Protein AF-A0A9X7DLV6-F1 (afdb_monomer_lite)

Radius of gyration: 16.83 Å; chains: 1; bounding box: 32×32×44 Å

pLDDT: mean 83.94, std 9.18, range [46.81, 94.69]

Secondary structure (DSSP, 8-state):
-HHHHTT-HHHHHHHHHTSTT--TT-----SS---S-----TTHHHHHHHHHHHHHHHHHHH--THHHHHHHHHHHHHHHHHHH---HHHHHHHHHHHHHHHTT-HHHHHHHHHHHTT-

Structure (mmCIF, N/CA/C/O backbone):
data_AF-A0A9X7DLV6-F1
#
_entry.id   AF-A0A9X7DLV6-F1
#
loop_
_atom_site.group_PDB
_atom_site.id
_atom_site.type_symbol
_atom_site.label_atom_id
_atom_site.label_alt_id
_atom_site.label_comp_id
_atom_site.label_asym_id
_atom_site.label_entity_id
_atom_site.label_seq_id
_atom_site.pdbx_PDB_ins_code
_atom_site.Cartn_x
_atom_site.Cartn_y
_atom_site.Cartn_z
_atom_site.occupancy
_atom_site.B_iso_or_equiv
_atom_site.auth_seq_id
_atom_site.auth_comp_id
_atom_site.auth_asym_id
_atom_site.auth_atom_id
_atom_site.pdbx_PDB_model_num
ATOM 1 N N . MET A 1 1 ? 0.839 1.563 -0.459 1.00 81.25 1 MET A N 1
ATOM 2 C CA . MET A 1 1 ? 0.120 0.747 0.550 1.00 81.25 1 MET A CA 1
ATOM 3 C C . MET A 1 1 ? -1.078 -0.006 -0.015 1.00 81.25 1 MET A C 1
ATOM 5 O O . MET A 1 1 ? -1.100 -1.214 0.159 1.00 81.25 1 MET A O 1
ATOM 9 N N . ILE A 1 2 ? -2.017 0.631 -0.727 1.00 89.00 2 ILE A N 1
ATOM 10 C CA . ILE A 1 2 ? -3.173 -0.085 -1.309 1.00 89.00 2 ILE A CA 1
ATOM 11 C C . ILE A 1 2 ? -2.728 -1.253 -2.208 1.00 89.00 2 ILE A C 1
ATOM 13 O O . ILE A 1 2 ? -3.155 -2.381 -1.997 1.00 89.00 2 ILE A O 1
ATOM 17 N N . LEU A 1 3 ? -1.797 -1.006 -3.138 1.00 86.75 3 LEU A N 1
ATOM 18 C CA . LEU A 1 3 ? -1.248 -2.050 -4.017 1.00 86.75 3 LEU A CA 1
ATOM 19 C C . LEU A 1 3 ? -0.504 -3.152 -3.250 1.00 86.75 3 LEU A C 1
ATOM 21 O O . LEU A 1 3 ? -0.643 -4.320 -3.585 1.00 86.75 3 LEU A O 1
ATOM 25 N N . TYR A 1 4 ? 0.232 -2.793 -2.192 1.00 86.38 4 TYR A N 1
ATOM 26 C CA . TYR A 1 4 ? 0.898 -3.765 -1.318 1.00 86.38 4 TYR A CA 1
ATOM 27 C C . TYR A 1 4 ? -0.121 -4.717 -0.678 1.00 86.38 4 TYR A C 1
ATOM 29 O O . TYR A 1 4 ? -0.012 -5.930 -0.819 1.00 86.38 4 TYR A O 1
ATOM 37 N N . LYS A 1 5 ? -1.165 -4.167 -0.047 1.00 87.00 5 LYS A N 1
ATOM 38 C CA . LYS A 1 5 ? -2.226 -4.948 0.602 1.00 87.00 5 LYS A CA 1
ATOM 39 C C . LYS A 1 5 ? -3.064 -5.770 -0.376 1.00 87.00 5 LYS A C 1
ATOM 41 O O . LYS A 1 5 ? -3.530 -6.842 -0.016 1.00 87.00 5 LYS A O 1
ATOM 46 N N . ALA A 1 6 ? -3.223 -5.294 -1.609 1.00 87.25 6 ALA A N 1
ATOM 47 C CA . ALA A 1 6 ? -3.890 -6.030 -2.678 1.00 87.25 6 ALA A CA 1
ATOM 48 C C . ALA A 1 6 ? -3.016 -7.140 -3.305 1.00 87.25 6 ALA A C 1
ATOM 50 O O . ALA A 1 6 ? -3.486 -7.845 -4.198 1.00 87.25 6 ALA A O 1
ATOM 51 N N . GLY A 1 7 ? -1.753 -7.290 -2.882 1.00 86.62 7 GLY A N 1
ATOM 52 C CA . GLY A 1 7 ? -0.811 -8.249 -3.469 1.00 86.62 7 GLY A CA 1
ATOM 53 C C . GLY A 1 7 ? -0.378 -7.890 -4.896 1.00 86.62 7 GLY A C 1
ATOM 54 O O . GLY A 1 7 ? -0.057 -8.776 -5.679 1.00 86.62 7 GLY A O 1
ATOM 55 N N . LEU A 1 8 ? -0.408 -6.602 -5.249 1.00 86.25 8 LEU A N 1
ATOM 56 C CA . LEU A 1 8 ? -0.139 -6.084 -6.597 1.00 86.25 8 LEU A CA 1
ATOM 57 C C . LEU A 1 8 ? 1.198 -5.336 -6.705 1.00 86.25 8 LEU A C 1
ATOM 59 O O . LEU A 1 8 ? 1.462 -4.714 -7.732 1.00 86.25 8 LEU A O 1
ATOM 63 N N . LEU A 1 9 ? 2.032 -5.353 -5.659 1.00 83.75 9 LEU A N 1
ATOM 64 C CA . LEU A 1 9 ? 3.314 -4.639 -5.663 1.00 83.75 9 LEU A CA 1
ATOM 65 C C . LEU A 1 9 ? 4.248 -5.169 -6.765 1.00 83.75 9 LEU A C 1
ATOM 67 O O . LEU A 1 9 ? 4.729 -4.386 -7.574 1.00 83.75 9 LEU A O 1
ATOM 71 N N . ASP A 1 10 ? 4.409 -6.489 -6.868 1.00 84.00 10 ASP A N 1
ATOM 72 C CA . ASP A 1 10 ? 5.257 -7.116 -7.890 1.00 84.00 10 ASP A CA 1
ATOM 73 C C . ASP A 1 10 ? 4.764 -6.825 -9.314 1.00 84.00 10 ASP A C 1
ATOM 75 O O . ASP A 1 10 ? 5.548 -6.651 -10.244 1.00 84.00 10 ASP A O 1
ATOM 79 N N . GLU A 1 11 ? 3.444 -6.787 -9.513 1.00 86.62 11 GLU A N 1
ATOM 80 C CA . GLU A 1 11 ? 2.859 -6.475 -10.817 1.00 86.62 11 GLU A CA 1
ATOM 81 C C . GLU A 1 11 ? 3.058 -5.002 -11.185 1.00 86.62 11 GLU A C 1
ATOM 83 O O . GLU A 1 11 ? 3.345 -4.683 -12.340 1.00 86.62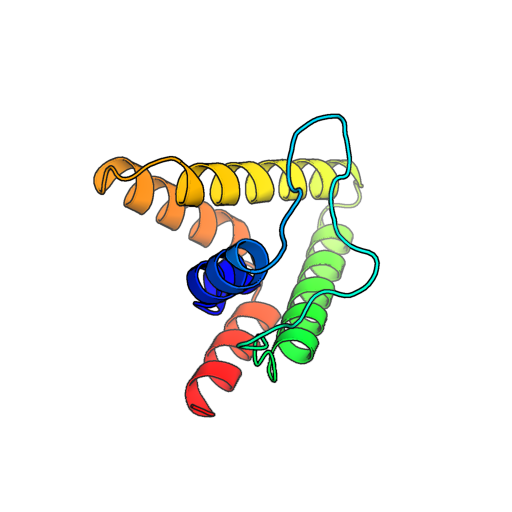 11 GLU A O 1
ATOM 88 N N . TRP A 1 12 ? 2.980 -4.119 -10.190 1.00 86.19 12 TRP A N 1
ATOM 89 C CA . TRP A 1 12 ? 3.323 -2.711 -10.324 1.00 86.19 12 TRP A CA 1
ATOM 90 C C . TRP A 1 12 ? 4.794 -2.502 -10.686 1.00 86.19 12 TRP A C 1
ATOM 92 O O . TRP A 1 12 ? 5.087 -1.743 -11.609 1.00 86.19 12 TRP A O 1
ATOM 102 N N . GLU A 1 13 ? 5.716 -3.204 -10.032 1.00 85.19 13 GLU A N 1
ATOM 103 C CA . GLU A 1 13 ? 7.144 -3.134 -10.359 1.00 85.19 13 GLU A CA 1
ATOM 104 C C . GLU A 1 13 ? 7.417 -3.631 -11.787 1.00 85.19 13 GLU A C 1
ATOM 106 O O . GLU A 1 13 ? 8.016 -2.906 -12.584 1.00 85.19 13 GLU A O 1
ATOM 111 N N . ARG A 1 14 ? 6.870 -4.792 -12.171 1.00 88.56 14 ARG A N 1
ATOM 112 C CA . ARG A 1 14 ? 6.999 -5.346 -13.535 1.00 88.56 14 ARG A CA 1
ATOM 113 C C . ARG A 1 14 ? 6.395 -4.459 -14.618 1.00 88.56 14 ARG A C 1
ATOM 115 O O . ARG A 1 14 ? 6.845 -4.482 -15.762 1.00 88.56 14 ARG A O 1
ATOM 122 N N . PHE A 1 15 ? 5.342 -3.707 -14.306 1.00 89.12 15 PHE A N 1
ATOM 123 C CA . PHE A 1 15 ? 4.811 -2.709 -15.231 1.00 89.12 15 PHE A CA 1
ATOM 124 C C . PHE A 1 15 ? 5.840 -1.611 -15.489 1.00 89.12 15 PHE A C 1
ATOM 126 O O . PHE A 1 15 ? 6.143 -1.307 -16.642 1.00 89.12 15 PHE A O 1
ATOM 133 N N . TRP A 1 16 ? 6.418 -1.052 -14.424 1.00 87.12 16 TRP A N 1
ATOM 134 C CA . TRP A 1 16 ? 7.398 0.018 -14.555 1.00 87.12 16 TRP A CA 1
ATOM 135 C C . TRP A 1 16 ? 8.696 -0.452 -15.208 1.00 87.12 16 TRP A C 1
ATOM 137 O O . TRP A 1 16 ? 9.242 0.298 -16.007 1.00 87.12 16 TRP A O 1
ATOM 147 N N . GLU A 1 17 ? 9.151 -1.689 -15.005 1.00 88.00 17 GLU A N 1
ATOM 148 C CA . GLU A 1 17 ? 10.314 -2.247 -15.723 1.00 88.00 17 GLU A CA 1
ATOM 149 C C . GLU A 1 17 ? 10.196 -2.164 -17.259 1.00 88.00 17 GLU A C 1
ATOM 151 O O . GLU A 1 17 ? 11.210 -2.112 -17.958 1.00 88.00 17 GLU A O 1
ATOM 156 N N . GLN A 1 18 ? 8.974 -2.107 -17.802 1.00 89.38 18 GLN A N 1
ATOM 157 C CA . GLN A 1 18 ? 8.731 -1.961 -19.242 1.00 89.38 18 GLN A CA 1
ATOM 158 C C . GLN A 1 18 ? 8.937 -0.527 -19.746 1.00 89.38 18 GLN A C 1
ATOM 160 O O . GLN A 1 18 ? 9.060 -0.318 -20.954 1.00 89.38 18 GLN A O 1
ATOM 165 N N . ILE A 1 19 ? 8.950 0.465 -18.852 1.00 87.50 19 ILE A N 1
ATOM 166 C CA . ILE A 1 19 ? 9.075 1.880 -19.202 1.00 87.50 19 ILE A CA 1
ATOM 167 C C . ILE A 1 19 ? 10.565 2.258 -19.228 1.00 87.50 19 ILE A C 1
ATOM 169 O O . ILE A 1 19 ? 11.189 2.352 -18.167 1.00 87.50 19 ILE A O 1
ATOM 173 N N . PRO A 1 20 ? 11.164 2.481 -20.416 1.00 83.12 20 PRO A N 1
ATOM 174 C CA . PRO A 1 20 ? 12.564 2.878 -20.529 1.00 83.12 20 PRO A CA 1
ATOM 175 C C . PRO A 1 20 ? 12.761 4.328 -20.077 1.00 83.12 20 PRO A C 1
ATOM 177 O O . PRO A 1 20 ? 11.824 5.115 -20.051 1.00 83.12 20 PRO A O 1
ATOM 180 N N . GLY A 1 21 ? 14.006 4.712 -19.788 1.00 76.50 21 GLY A N 1
ATOM 181 C CA . GLY A 1 21 ? 14.334 6.117 -19.531 1.00 76.50 21 GLY A CA 1
ATOM 182 C C . GLY A 1 21 ? 14.085 6.598 -18.101 1.00 76.50 21 GLY A C 1
ATOM 183 O O . GLY A 1 21 ? 14.173 7.798 -17.864 1.00 76.50 21 GLY A O 1
ATOM 184 N N . GLN A 1 22 ? 13.896 5.693 -17.131 1.00 70.12 22 GLN A N 1
ATOM 185 C CA . GLN A 1 22 ? 13.809 5.999 -15.688 1.00 70.12 22 GLN A CA 1
ATOM 186 C C . GLN A 1 22 ? 15.128 6.515 -15.065 1.00 70.12 22 GLN A C 1
ATOM 188 O O . GLN A 1 22 ? 15.409 6.309 -13.884 1.00 70.12 22 GLN A O 1
ATOM 193 N N . ALA A 1 23 ? 15.993 7.156 -15.851 1.00 68.62 23 ALA A N 1
ATOM 194 C CA . ALA A 1 23 ? 17.247 7.706 -15.369 1.00 68.62 23 ALA A CA 1
ATOM 195 C C . ALA A 1 23 ? 16.996 8.984 -14.556 1.00 68.62 23 ALA A C 1
ATOM 197 O O . ALA A 1 23 ? 16.224 9.866 -14.935 1.00 68.62 23 ALA A O 1
ATOM 198 N N . TYR A 1 24 ? 17.704 9.128 -13.438 1.00 60.22 24 TYR A N 1
ATOM 199 C CA . TYR A 1 24 ? 17.620 10.340 -12.633 1.00 60.22 24 TYR A CA 1
ATOM 200 C C . TYR A 1 24 ? 18.225 11.532 -13.405 1.00 60.22 24 TYR A C 1
ATOM 202 O O . TYR A 1 24 ? 19.420 11.533 -13.701 1.00 60.22 24 TYR A O 1
ATOM 210 N N . ARG A 1 25 ? 17.397 12.562 -13.666 1.00 69.06 25 ARG A N 1
ATOM 211 C CA . ARG A 1 25 ? 17.694 13.890 -14.274 1.00 69.06 25 ARG A CA 1
ATOM 212 C C . ARG A 1 25 ? 17.643 14.028 -15.796 1.00 69.06 25 ARG A C 1
ATOM 214 O O . ARG A 1 25 ? 17.724 15.163 -16.265 1.00 69.06 25 ARG A O 1
ATOM 221 N N . MET A 1 26 ? 17.489 12.955 -16.565 1.00 71.75 26 MET A N 1
ATOM 222 C CA . MET A 1 26 ? 17.299 13.078 -18.012 1.00 71.75 26 MET A CA 1
ATOM 223 C C . MET A 1 26 ? 16.323 12.017 -18.498 1.00 71.75 26 MET A C 1
ATOM 225 O O . MET A 1 26 ? 16.576 10.825 -18.346 1.00 71.75 26 MET A O 1
ATOM 229 N N . ASP A 1 27 ? 15.205 12.483 -19.045 1.00 80.38 27 ASP A N 1
ATOM 230 C CA . ASP A 1 27 ? 14.160 11.629 -19.582 1.00 80.38 27 ASP A CA 1
ATOM 231 C C . ASP A 1 27 ? 14.569 11.151 -20.980 1.00 80.38 27 ASP A C 1
ATOM 233 O O . ASP A 1 27 ? 14.656 11.938 -21.924 1.00 80.38 27 ASP A O 1
ATOM 237 N N . TYR A 1 28 ? 14.870 9.858 -21.084 1.00 82.19 28 TYR A N 1
ATOM 238 C CA . TYR A 1 28 ? 15.141 9.183 -22.355 1.00 82.19 28 TYR A CA 1
ATOM 239 C C . TYR A 1 28 ? 13.948 8.330 -22.809 1.00 82.19 28 TYR A C 1
ATOM 241 O O . TYR A 1 28 ? 14.114 7.463 -23.670 1.00 82.19 28 TYR A O 1
ATOM 249 N N . THR A 1 29 ? 12.765 8.530 -22.219 1.00 85.56 29 THR A N 1
ATOM 250 C CA . THR A 1 29 ? 11.548 7.813 -22.599 1.00 85.56 29 THR A CA 1
ATOM 251 C C . THR A 1 29 ? 11.217 8.157 -24.056 1.00 85.56 29 THR A C 1
ATOM 253 O O . THR A 1 29 ? 11.057 9.332 -24.398 1.00 85.56 29 THR A O 1
ATOM 256 N N . PRO A 1 30 ? 11.136 7.167 -24.961 1.00 86.81 30 PRO A N 1
ATOM 257 C CA . PRO A 1 30 ? 10.721 7.399 -26.335 1.00 86.81 30 PRO A CA 1
ATOM 258 C C . PRO A 1 30 ? 9.306 7.980 -26.400 1.00 86.81 30 PRO A C 1
ATOM 260 O O . PRO A 1 30 ? 8.471 7.710 -25.542 1.00 86.81 30 PRO A O 1
ATOM 263 N N . ALA A 1 31 ? 8.995 8.702 -27.480 1.00 87.81 31 ALA A N 1
ATOM 264 C CA . ALA A 1 31 ? 7.662 9.279 -27.686 1.00 87.81 31 ALA A CA 1
ATOM 265 C C . ALA A 1 31 ? 6.531 8.229 -27.735 1.00 87.81 31 ALA A C 1
ATOM 267 O O . ALA A 1 31 ? 5.368 8.566 -27.532 1.00 87.81 31 ALA A O 1
ATOM 268 N N . ILE A 1 32 ? 6.868 6.971 -28.037 1.00 89.50 32 ILE A N 1
ATOM 269 C CA . ILE A 1 32 ? 5.944 5.838 -28.056 1.00 89.50 32 ILE A CA 1
ATOM 270 C C . ILE A 1 32 ? 6.621 4.673 -27.336 1.00 89.50 32 ILE A C 1
ATOM 272 O O . ILE A 1 32 ? 7.718 4.261 -27.713 1.00 89.50 32 ILE A O 1
ATOM 276 N N . VAL A 1 33 ? 5.943 4.126 -26.330 1.00 87.81 33 VAL A N 1
ATOM 277 C CA . VAL A 1 33 ? 6.365 2.935 -25.587 1.00 87.81 33 VAL A CA 1
ATOM 278 C C . VAL A 1 33 ? 5.325 1.843 -25.812 1.00 87.81 33 VAL A C 1
ATOM 280 O O . VAL A 1 33 ? 4.127 2.091 -25.695 1.00 87.81 33 VAL A O 1
ATOM 283 N N . SER A 1 34 ? 5.775 0.637 -26.160 1.00 89.12 34 SER A N 1
ATOM 284 C CA . SER A 1 34 ? 4.898 -0.528 -26.294 1.00 89.12 34 SER A CA 1
ATOM 285 C C . SER A 1 34 ? 4.837 -1.266 -24.962 1.00 89.12 34 SER A C 1
ATOM 287 O O . SER A 1 34 ? 5.828 -1.864 -24.549 1.00 89.12 34 SER A O 1
ATOM 289 N N . ILE A 1 35 ? 3.676 -1.246 -24.313 1.00 88.50 35 ILE A N 1
ATOM 290 C CA . ILE A 1 35 ? 3.425 -1.988 -23.073 1.00 88.50 35 ILE A CA 1
ATOM 291 C C . ILE A 1 35 ? 3.050 -3.428 -23.447 1.00 88.50 35 ILE A C 1
ATOM 293 O O . ILE A 1 35 ? 2.176 -3.648 -24.282 1.00 88.50 35 ILE A O 1
ATOM 297 N N . GLN A 1 36 ? 3.742 -4.409 -22.873 1.00 87.06 36 GLN A N 1
ATOM 298 C CA . GLN A 1 36 ? 3.506 -5.839 -23.103 1.00 87.06 36 GLN A CA 1
ATOM 299 C C . GLN A 1 36 ? 2.428 -6.398 -22.176 1.00 87.06 36 GLN A C 1
ATOM 301 O O . GLN A 1 36 ? 1.650 -7.258 -22.586 1.00 87.06 36 GLN A O 1
ATOM 306 N N . LYS A 1 37 ? 2.395 -5.925 -20.926 1.00 84.56 37 LYS A N 1
ATOM 307 C CA . LYS A 1 37 ? 1.414 -6.343 -19.926 1.00 84.56 37 LYS A CA 1
ATOM 308 C C . LYS A 1 37 ? 0.922 -5.139 -19.132 1.00 84.56 37 LYS A C 1
ATOM 310 O O . LYS A 1 37 ? 1.719 -4.469 -18.474 1.00 84.56 37 LYS A O 1
ATOM 315 N N . GLU A 1 38 ? -0.382 -4.900 -19.197 1.00 84.50 38 GLU A N 1
ATOM 316 C CA . GLU A 1 38 ? -1.081 -3.939 -18.346 1.00 84.50 38 GLU A CA 1
ATOM 317 C C . GLU A 1 38 ? -1.290 -4.521 -16.944 1.00 84.50 38 GLU A C 1
ATOM 319 O O . GLU A 1 38 ? -1.363 -5.739 -16.768 1.00 84.50 38 GLU A O 1
ATOM 324 N N . ILE A 1 39 ? -1.397 -3.648 -15.944 1.00 81.56 39 ILE A N 1
ATOM 325 C CA . ILE A 1 39 ? -1.816 -4.066 -14.607 1.00 81.56 39 ILE A CA 1
ATOM 326 C C . ILE A 1 39 ? -3.338 -4.128 -14.610 1.00 81.56 39 ILE A C 1
ATOM 328 O O . ILE A 1 39 ? -4.009 -3.106 -14.769 1.00 81.56 39 ILE A O 1
ATOM 332 N N . GLU A 1 40 ? -3.890 -5.312 -14.386 1.00 76.69 40 GLU A N 1
ATOM 333 C CA . GLU A 1 40 ? -5.317 -5.455 -14.137 1.00 76.69 40 GLU A CA 1
ATOM 334 C C . GLU A 1 40 ? -5.610 -5.029 -12.698 1.00 76.69 40 GLU A C 1
ATOM 336 O O . GLU A 1 40 ? -5.254 -5.717 -11.741 1.00 76.69 40 GLU A O 1
ATOM 341 N N . ILE A 1 41 ? -6.273 -3.880 -12.532 1.00 72.94 41 ILE A N 1
ATOM 342 C CA . ILE A 1 41 ? -6.620 -3.346 -11.205 1.00 72.94 41 ILE A CA 1
ATOM 343 C C . ILE A 1 41 ? -8.139 -3.217 -10.997 1.00 72.94 41 ILE A C 1
ATOM 345 O O . ILE A 1 41 ? -8.612 -2.154 -10.591 1.00 72.94 41 ILE A O 1
ATOM 349 N N . PRO A 1 42 ? -8.942 -4.274 -11.242 1.00 67.62 42 PRO A N 1
ATOM 350 C CA . PRO A 1 42 ? -10.404 -4.190 -11.169 1.00 67.62 42 PRO A CA 1
ATOM 351 C C . PRO A 1 42 ? -10.917 -3.725 -9.795 1.00 67.62 42 PRO A C 1
ATOM 353 O O . PRO A 1 42 ? -11.945 -3.060 -9.711 1.00 67.62 42 PRO A O 1
ATOM 356 N N . SER A 1 43 ? -10.170 -3.983 -8.718 1.00 80.25 43 SER A N 1
ATOM 357 C CA . SER A 1 43 ? -10.542 -3.592 -7.356 1.00 80.25 43 SER A CA 1
ATOM 358 C C . SER A 1 43 ? -9.958 -2.259 -6.879 1.00 80.25 43 SER A C 1
ATOM 360 O O . SER A 1 43 ? -10.317 -1.812 -5.789 1.00 80.25 43 SER A O 1
ATOM 362 N N . ILE A 1 44 ? -9.091 -1.576 -7.644 1.00 85.31 44 ILE A N 1
ATOM 363 C CA . ILE A 1 44 ? -8.373 -0.398 -7.116 1.00 85.31 44 ILE A CA 1
ATOM 364 C C . ILE A 1 44 ? -9.302 0.739 -6.741 1.00 85.31 44 ILE A C 1
ATOM 366 O O . ILE A 1 44 ? -9.057 1.428 -5.753 1.00 85.31 44 ILE A O 1
ATOM 370 N N . GLN A 1 45 ? -10.366 0.931 -7.519 1.00 87.19 45 GLN A N 1
ATOM 371 C CA . GLN A 1 45 ? -11.324 1.993 -7.277 1.00 87.19 45 GLN A CA 1
ATOM 372 C C . GLN A 1 45 ? -12.069 1.729 -5.968 1.00 87.19 45 GLN A C 1
ATOM 374 O O . GLN A 1 45 ? -12.055 2.577 -5.078 1.00 87.19 45 GLN A O 1
ATOM 379 N N . LEU A 1 46 ? -12.608 0.517 -5.806 1.00 91.06 46 LEU A N 1
ATOM 380 C CA . LEU A 1 46 ? -13.281 0.084 -4.582 1.00 91.06 46 LEU A CA 1
ATOM 381 C C . LEU A 1 46 ? -12.360 0.207 -3.358 1.00 91.06 46 LEU A C 1
ATOM 383 O O . LEU A 1 46 ? -12.749 0.768 -2.332 1.00 91.06 46 LEU A O 1
ATOM 387 N N . LEU A 1 47 ? -11.126 -0.288 -3.474 1.00 92.00 47 LEU A N 1
ATOM 388 C CA . LEU A 1 47 ? -10.131 -0.239 -2.406 1.00 92.00 47 LEU A CA 1
ATOM 389 C C . LEU A 1 47 ? -9.751 1.201 -2.047 1.00 92.00 47 LEU A C 1
ATOM 391 O O . LEU A 1 47 ? -9.659 1.534 -0.867 1.00 92.00 47 LEU A O 1
ATOM 395 N N . SER A 1 48 ? -9.575 2.070 -3.042 1.00 91.12 48 SER A N 1
ATOM 396 C CA . SER A 1 48 ? -9.227 3.480 -2.831 1.00 91.12 48 SER A CA 1
ATOM 397 C C . SER A 1 48 ? -10.371 4.263 -2.194 1.00 91.12 48 SER A C 1
ATOM 399 O O . SER A 1 48 ? -10.134 5.054 -1.283 1.00 91.12 48 SER A O 1
ATOM 401 N N . GLU A 1 49 ? -11.613 4.023 -2.615 1.00 93.94 49 GLU A N 1
ATOM 402 C CA . GLU A 1 49 ? -12.799 4.643 -2.018 1.00 93.94 49 GLU A CA 1
ATOM 403 C C . GLU A 1 49 ? -12.982 4.209 -0.558 1.00 93.94 49 GLU A C 1
ATOM 405 O O . GLU A 1 49 ? -13.211 5.044 0.324 1.00 93.94 49 GLU A O 1
ATOM 410 N N . ALA A 1 50 ? -12.824 2.914 -0.278 1.00 94.69 50 ALA A N 1
ATOM 411 C CA . ALA A 1 50 ? -12.891 2.376 1.075 1.00 94.69 50 ALA A CA 1
ATOM 412 C C . ALA A 1 50 ? -11.779 2.944 1.974 1.00 94.69 50 ALA A C 1
ATOM 414 O O . ALA A 1 50 ? -12.048 3.368 3.101 1.00 94.69 50 ALA A O 1
ATOM 415 N N . PHE A 1 51 ? -10.556 3.034 1.449 1.00 92.94 51 PHE A N 1
ATOM 416 C CA . PHE A 1 51 ? -9.419 3.632 2.138 1.00 92.94 51 PHE A CA 1
ATOM 417 C C . PHE A 1 51 ? -9.641 5.122 2.446 1.00 92.94 51 PHE A C 1
ATOM 419 O O . PHE A 1 51 ? -9.463 5.565 3.583 1.00 92.94 51 PHE A O 1
ATOM 426 N N . ALA A 1 52 ? -10.104 5.896 1.461 1.00 92.81 52 ALA A N 1
ATOM 427 C CA . ALA A 1 52 ? -10.418 7.313 1.629 1.00 92.81 52 ALA A CA 1
ATOM 428 C C . ALA A 1 52 ? -11.509 7.537 2.688 1.00 92.81 52 ALA A C 1
ATOM 430 O O . ALA A 1 52 ? -11.416 8.459 3.502 1.00 92.81 52 ALA A O 1
ATOM 431 N N . LYS A 1 53 ? -12.525 6.669 2.728 1.00 94.00 53 LYS A N 1
ATOM 432 C CA . LYS A 1 53 ? -13.589 6.716 3.737 1.00 94.00 53 LYS A CA 1
ATOM 433 C C . LYS A 1 53 ? -13.047 6.551 5.156 1.00 94.00 53 LYS A C 1
ATOM 435 O O . LYS A 1 53 ? -13.483 7.269 6.060 1.00 94.00 53 LYS A O 1
ATOM 440 N N . ASP A 1 54 ? -12.101 5.639 5.361 1.00 92.56 54 ASP A N 1
ATOM 441 C CA . ASP A 1 54 ? -11.488 5.430 6.673 1.00 92.56 54 ASP A CA 1
ATOM 442 C C . ASP A 1 54 ? -10.529 6.569 7.051 1.00 92.56 54 ASP A C 1
ATOM 444 O O . ASP A 1 54 ? -10.563 7.026 8.195 1.00 92.56 54 ASP A O 1
ATOM 448 N N . LEU A 1 55 ? -9.797 7.149 6.090 1.00 89.81 55 LEU A N 1
ATOM 449 C CA . LEU A 1 55 ? -9.018 8.375 6.316 1.00 89.81 55 LEU A CA 1
ATOM 450 C C . LEU A 1 55 ? -9.889 9.555 6.765 1.00 89.81 55 LEU A C 1
ATOM 452 O O . LEU A 1 55 ? -9.539 10.262 7.712 1.00 89.81 55 LEU A O 1
ATOM 456 N N . ILE A 1 56 ? -11.041 9.765 6.121 1.00 89.88 56 ILE A N 1
ATOM 457 C CA . ILE A 1 56 ? -11.983 10.832 6.495 1.00 89.88 56 ILE A CA 1
ATOM 458 C C . ILE A 1 56 ? -12.474 10.632 7.935 1.00 89.88 56 ILE A C 1
ATOM 460 O O . ILE A 1 56 ? -12.526 11.589 8.713 1.00 89.88 56 ILE A O 1
ATOM 464 N N . ARG A 1 57 ? -12.799 9.391 8.318 1.00 88.81 57 ARG A N 1
ATOM 465 C CA . ARG A 1 57 ? -13.220 9.049 9.687 1.00 88.81 57 ARG A CA 1
ATOM 466 C C . ARG A 1 57 ? -12.109 9.283 10.705 1.00 88.81 57 ARG A C 1
ATOM 468 O O . ARG A 1 57 ? -12.372 9.856 11.764 1.00 88.81 57 ARG A O 1
ATOM 475 N N . LEU A 1 58 ? -10.885 8.872 10.382 1.00 86.00 58 LEU A N 1
ATOM 476 C CA . LEU A 1 58 ? -9.718 9.090 11.230 1.00 86.00 58 LEU A CA 1
ATOM 477 C C . LEU A 1 58 ? -9.491 10.591 11.459 1.00 86.00 58 LEU A C 1
ATOM 479 O O . LEU A 1 58 ? -9.359 11.035 12.599 1.00 86.00 58 LEU A O 1
ATOM 483 N N . ASN A 1 59 ? -9.551 11.393 10.396 1.00 84.31 59 ASN A N 1
ATOM 484 C CA . ASN A 1 59 ? -9.383 12.842 10.484 1.00 84.31 59 ASN A CA 1
ATOM 485 C C . ASN A 1 59 ? -10.472 13.510 11.342 1.00 84.31 59 ASN A C 1
ATOM 487 O O . ASN A 1 59 ? -10.181 14.352 12.194 1.00 84.31 59 ASN A O 1
ATOM 491 N N . ALA A 1 60 ? -11.731 13.091 11.173 1.00 83.50 60 ALA A N 1
ATOM 492 C CA . ALA A 1 60 ? -12.855 13.607 11.954 1.00 83.50 60 ALA A CA 1
ATOM 493 C C . ALA A 1 60 ? -12.707 13.330 13.463 1.00 83.50 60 ALA A C 1
ATOM 495 O O . ALA A 1 60 ? -13.129 14.149 14.283 1.00 83.50 60 ALA A O 1
ATOM 496 N N . LYS A 1 61 ? -12.085 12.203 13.835 1.00 79.00 61 LYS A N 1
ATOM 497 C CA . LYS A 1 61 ? -11.827 11.826 15.233 1.00 79.00 61 LYS A CA 1
ATOM 498 C C . LYS A 1 61 ? -10.707 12.653 15.867 1.00 79.00 61 LYS A C 1
ATOM 500 O O . LYS A 1 61 ? -10.808 12.992 17.044 1.00 79.00 61 LYS A O 1
ATOM 505 N N . HIS A 1 62 ? -9.661 12.978 15.108 1.00 68.94 62 HIS A N 1
ATOM 506 C CA . HIS A 1 62 ? -8.442 13.569 15.662 1.00 68.94 62 HIS A CA 1
ATOM 507 C C . HIS A 1 62 ? -8.324 15.100 15.518 1.00 68.94 62 HIS A C 1
ATOM 509 O O . HIS A 1 62 ? -7.447 15.678 16.150 1.00 68.94 62 HIS A O 1
ATOM 515 N N . LYS A 1 63 ? -9.221 15.777 14.775 1.00 62.69 63 LYS A N 1
ATOM 516 C CA . LYS A 1 63 ? -9.349 17.255 14.641 1.00 62.69 63 LYS A CA 1
ATOM 517 C C . LYS A 1 63 ? -8.078 18.053 14.276 1.00 62.69 63 LYS A C 1
ATOM 519 O O . LYS A 1 63 ? -8.185 19.267 14.118 1.00 62.69 63 LYS A O 1
ATOM 524 N N . SER A 1 64 ? -6.917 17.427 14.089 1.00 61.41 64 SER A N 1
ATOM 525 C CA . SER A 1 64 ? -5.707 18.061 13.560 1.00 61.41 64 SER A CA 1
ATOM 526 C C . SER A 1 64 ? -5.242 17.370 12.279 1.00 61.41 64 SER A C 1
ATOM 528 O O . SER A 1 64 ? -5.093 16.148 12.214 1.00 61.41 64 SER A O 1
ATOM 530 N N . SER A 1 65 ? -5.005 18.187 11.251 1.00 60.59 65 SER A N 1
ATOM 531 C CA . SER A 1 65 ? -4.504 17.781 9.933 1.00 60.59 65 SER A CA 1
ATOM 532 C C . SER A 1 65 ? -3.079 17.223 9.973 1.00 60.59 65 SER A C 1
ATOM 534 O O . SER A 1 65 ? -2.696 16.468 9.083 1.00 60.59 65 SER A O 1
ATOM 536 N N . GLU A 1 66 ? -2.307 17.558 11.011 1.00 61.38 66 GLU A N 1
ATOM 537 C CA . GLU A 1 66 ? -0.944 17.059 11.242 1.00 61.38 66 GLU A CA 1
ATOM 538 C C . GLU A 1 66 ? -0.892 15.522 11.321 1.00 61.38 66 GLU A C 1
ATOM 540 O O . GL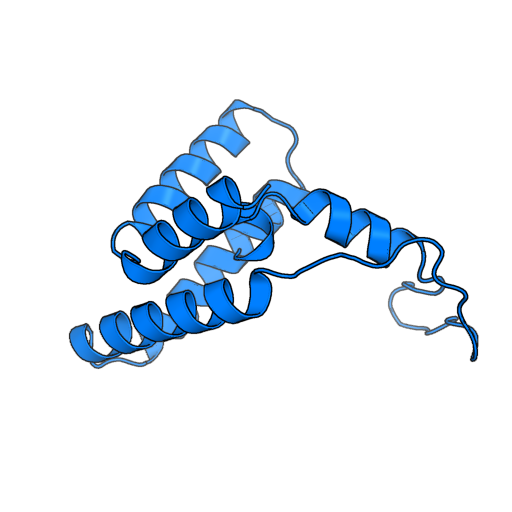U A 1 66 ? 0.066 14.919 10.842 1.00 61.38 66 GLU A O 1
ATOM 545 N N . ASN A 1 67 ? -1.967 14.872 11.786 1.00 73.56 67 ASN A N 1
ATOM 546 C CA . ASN A 1 67 ? -2.022 13.409 11.882 1.00 73.56 67 ASN A CA 1
ATOM 547 C C . ASN A 1 67 ? -2.066 12.703 10.518 1.00 73.56 67 ASN A C 1
ATOM 549 O O . ASN A 1 67 ? -1.600 11.572 10.410 1.00 73.56 67 ASN A O 1
ATOM 553 N N . ILE A 1 68 ? -2.633 13.329 9.476 1.00 79.88 68 ILE A N 1
ATOM 554 C CA . ILE A 1 68 ? -2.702 12.704 8.141 1.00 79.88 68 ILE A CA 1
ATOM 555 C C . ILE A 1 68 ? -1.328 12.725 7.472 1.00 79.88 68 ILE A C 1
ATOM 557 O O . ILE A 1 68 ? -0.948 11.743 6.839 1.00 79.88 68 ILE A O 1
ATOM 561 N N . ILE A 1 69 ? -0.589 13.829 7.611 1.00 83.44 69 ILE A N 1
ATOM 562 C CA . ILE A 1 69 ? 0.759 13.952 7.042 1.00 83.44 69 ILE A CA 1
ATOM 563 C C . ILE A 1 69 ? 1.680 12.924 7.701 1.00 83.44 69 ILE A C 1
ATOM 565 O O . ILE A 1 69 ? 2.326 12.148 7.003 1.00 83.44 69 ILE A O 1
ATOM 569 N N . GLU A 1 70 ? 1.661 12.836 9.035 1.00 85.56 70 GLU A N 1
ATOM 570 C CA . GLU A 1 70 ? 2.456 11.844 9.764 1.00 85.56 70 GLU A CA 1
ATOM 571 C C . GLU A 1 70 ? 2.069 10.403 9.393 1.00 85.56 70 GLU A C 1
ATOM 573 O O . GLU A 1 70 ? 2.937 9.541 9.236 1.00 85.56 70 GLU A O 1
ATOM 578 N N . LEU A 1 71 ? 0.771 10.129 9.221 1.00 86.06 71 LEU A N 1
ATOM 579 C CA . LEU A 1 71 ? 0.301 8.830 8.748 1.00 86.06 71 LEU A CA 1
ATOM 580 C C . LEU A 1 71 ? 0.852 8.516 7.352 1.00 86.06 71 LEU A C 1
ATOM 582 O O . LEU A 1 71 ? 1.343 7.411 7.136 1.00 86.06 71 LEU A O 1
ATOM 586 N N . ASN A 1 72 ? 0.794 9.466 6.419 1.00 88.06 72 ASN A N 1
ATOM 587 C CA . ASN A 1 72 ? 1.323 9.274 5.073 1.00 88.06 72 ASN A CA 1
ATOM 588 C C . ASN A 1 72 ? 2.832 8.992 5.096 1.00 88.06 72 ASN A C 1
ATOM 590 O O . ASN A 1 72 ? 3.277 8.033 4.470 1.00 88.06 72 ASN A O 1
ATOM 594 N N . ASP A 1 73 ? 3.598 9.748 5.884 1.00 89.38 73 ASP A N 1
ATOM 595 C CA . ASP A 1 73 ? 5.039 9.533 6.046 1.00 89.38 73 ASP A CA 1
ATOM 596 C C . ASP A 1 73 ? 5.347 8.149 6.635 1.00 89.38 73 ASP A C 1
ATOM 598 O O . ASP A 1 73 ? 6.296 7.483 6.218 1.00 89.38 73 ASP A O 1
ATOM 602 N N . LYS A 1 74 ? 4.547 7.682 7.603 1.00 89.88 74 LYS A N 1
ATOM 603 C CA . LYS A 1 74 ? 4.669 6.325 8.157 1.00 89.88 74 LYS A CA 1
ATOM 604 C C . LYS A 1 74 ? 4.397 5.267 7.091 1.00 89.88 74 LYS A C 1
ATOM 606 O O . LYS A 1 74 ? 5.187 4.336 6.946 1.00 89.88 74 LYS A O 1
ATOM 611 N N . LEU A 1 75 ? 3.315 5.419 6.331 1.00 89.94 75 LEU A N 1
ATOM 612 C CA . LEU A 1 75 ? 2.955 4.494 5.257 1.00 89.94 75 LEU A CA 1
ATOM 613 C C . LEU A 1 75 ? 4.037 4.425 4.174 1.00 89.94 75 LEU A C 1
ATOM 615 O O . LEU A 1 75 ? 4.380 3.328 3.734 1.00 89.94 75 LEU A O 1
ATOM 619 N N . ASP A 1 76 ? 4.603 5.564 3.783 1.00 88.06 76 ASP A N 1
ATOM 620 C CA . ASP A 1 76 ? 5.667 5.640 2.779 1.00 88.06 76 ASP A CA 1
ATOM 621 C C . ASP A 1 76 ? 6.955 4.941 3.246 1.00 88.06 76 ASP A C 1
ATOM 623 O O . ASP A 1 76 ? 7.572 4.170 2.504 1.00 88.06 76 ASP A O 1
ATOM 627 N N . ARG A 1 77 ? 7.309 5.094 4.531 1.00 89.38 77 ARG A N 1
ATOM 628 C CA . ARG A 1 77 ? 8.431 4.360 5.140 1.00 89.38 77 ARG A CA 1
ATOM 629 C C . ARG A 1 77 ? 8.230 2.849 5.102 1.00 89.38 77 ARG A C 1
ATOM 631 O O . ARG A 1 77 ? 9.202 2.131 4.878 1.00 89.38 77 ARG A O 1
ATOM 638 N N . TYR A 1 78 ? 7.011 2.353 5.319 1.00 88.75 78 TYR A N 1
ATOM 639 C CA . TYR A 1 78 ? 6.741 0.915 5.225 1.00 88.75 78 TYR A CA 1
ATOM 640 C C . TYR A 1 78 ? 6.894 0.403 3.796 1.00 88.75 78 TYR A C 1
ATOM 642 O O . TYR A 1 78 ? 7.550 -0.613 3.595 1.00 88.75 78 TYR A O 1
ATOM 650 N N . ILE A 1 79 ? 6.388 1.135 2.801 1.00 84.00 79 ILE A N 1
ATOM 651 C CA . ILE A 1 79 ? 6.572 0.766 1.390 1.00 84.00 79 ILE A CA 1
ATOM 652 C C . ILE A 1 79 ? 8.049 0.747 1.014 1.00 84.00 79 ILE A C 1
ATOM 654 O O . ILE A 1 79 ? 8.523 -0.243 0.469 1.00 84.00 79 ILE A O 1
ATOM 658 N N . THR A 1 80 ? 8.796 1.775 1.413 1.00 85.06 80 THR A N 1
ATOM 659 C CA . THR A 1 80 ? 10.250 1.814 1.228 1.00 85.06 80 THR A CA 1
ATOM 660 C C . THR A 1 80 ? 10.931 0.599 1.863 1.00 85.06 80 THR A C 1
ATOM 662 O O . THR A 1 80 ? 11.811 -0.005 1.254 1.00 85.06 80 THR A O 1
ATOM 665 N N . ARG A 1 81 ? 10.522 0.200 3.077 1.00 84.44 81 ARG A N 1
ATOM 666 C CA . ARG A 1 81 ? 11.081 -0.987 3.737 1.00 84.44 81 ARG A CA 1
ATOM 667 C C . ARG A 1 81 ? 10.791 -2.266 2.952 1.00 84.44 81 ARG A C 1
ATOM 669 O O . ARG A 1 81 ? 11.706 -3.062 2.778 1.00 84.44 81 ARG A O 1
ATOM 676 N N . PHE A 1 82 ? 9.561 -2.442 2.473 1.00 83.81 82 PHE A N 1
ATOM 677 C CA . PHE A 1 82 ? 9.176 -3.629 1.707 1.00 83.81 82 PHE A CA 1
ATOM 678 C C . PHE A 1 82 ? 9.881 -3.726 0.351 1.00 83.81 82 PHE A C 1
ATOM 680 O O . PHE A 1 82 ? 10.119 -4.836 -0.106 1.00 83.81 82 PHE A O 1
ATOM 687 N N . SER A 1 83 ? 10.256 -2.599 -0.260 1.00 78.94 83 SER A N 1
ATOM 688 C CA . SER A 1 83 ? 11.000 -2.596 -1.527 1.00 78.94 83 SER A CA 1
ATOM 689 C C . SER A 1 83 ? 12.521 -2.740 -1.363 1.00 78.94 83 SER A C 1
ATOM 691 O O . SER A 1 83 ? 13.185 -3.198 -2.287 1.00 78.94 83 SER A O 1
ATOM 693 N N . ILE A 1 84 ? 13.108 -2.326 -0.230 1.00 81.44 84 ILE A N 1
ATOM 694 C CA . ILE A 1 84 ? 14.576 -2.312 -0.041 1.00 81.44 84 ILE A CA 1
ATOM 695 C C . ILE A 1 84 ? 15.090 -3.537 0.721 1.00 81.44 84 ILE A C 1
ATOM 697 O O . ILE A 1 84 ? 16.173 -4.039 0.415 1.00 81.44 84 ILE A O 1
ATOM 701 N N . TYR A 1 85 ? 14.377 -3.981 1.756 1.00 82.56 85 TYR A N 1
ATOM 702 C CA . TYR A 1 85 ? 14.869 -5.039 2.636 1.00 82.56 85 TYR A CA 1
ATOM 703 C C . TYR A 1 85 ? 14.405 -6.414 2.164 1.00 82.56 85 TYR A C 1
ATOM 705 O O . TYR A 1 85 ? 13.252 -6.602 1.802 1.00 82.56 85 TYR A O 1
ATOM 713 N N . THR A 1 86 ? 15.305 -7.394 2.238 1.00 80.94 86 THR A N 1
ATOM 714 C CA . THR A 1 86 ? 15.016 -8.815 1.979 1.00 80.94 86 THR A CA 1
ATOM 715 C C . THR A 1 86 ? 15.075 -9.671 3.246 1.00 80.94 86 THR A C 1
ATOM 717 O O . THR A 1 86 ? 14.850 -10.874 3.186 1.00 80.94 86 THR A O 1
ATOM 720 N N . ASP A 1 87 ? 15.434 -9.069 4.383 1.00 89.75 87 ASP A N 1
ATOM 721 C CA . ASP A 1 87 ? 15.531 -9.748 5.675 1.00 89.75 87 ASP A CA 1
AT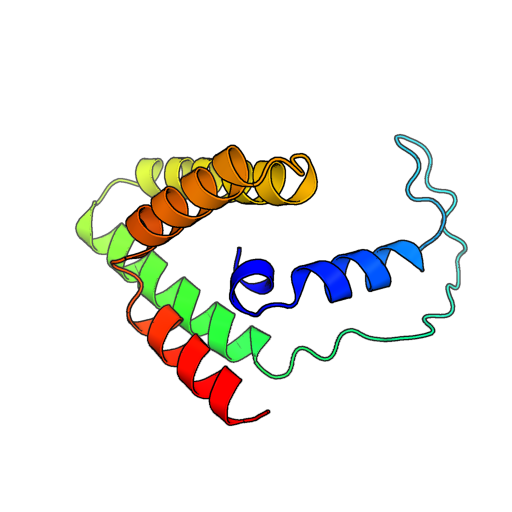OM 722 C C . ASP A 1 87 ? 14.132 -10.049 6.229 1.00 89.75 87 ASP A C 1
ATOM 724 O O . ASP A 1 87 ? 13.319 -9.141 6.424 1.00 89.75 87 ASP A O 1
ATOM 728 N N . GLU A 1 88 ? 13.861 -11.329 6.478 1.00 87.81 88 GLU A N 1
ATOM 729 C CA . GLU A 1 88 ? 12.547 -11.824 6.891 1.00 87.81 88 GLU A CA 1
ATOM 730 C C . GLU A 1 88 ? 12.101 -11.262 8.251 1.00 87.81 88 GLU A C 1
ATOM 732 O O . GLU A 1 88 ? 10.932 -10.914 8.412 1.00 87.81 88 GLU A O 1
ATOM 737 N N . GLU A 1 89 ? 13.017 -11.087 9.209 1.00 89.38 89 GLU A N 1
ATOM 738 C CA . GLU A 1 89 ? 12.689 -10.557 10.539 1.00 89.38 89 GLU A CA 1
ATOM 739 C C . GLU A 1 89 ? 12.304 -9.073 10.453 1.00 89.38 89 GLU A C 1
ATOM 741 O O . GLU A 1 89 ? 11.316 -8.631 11.052 1.00 89.38 89 GLU A O 1
ATOM 746 N N . ILE A 1 90 ? 13.050 -8.296 9.660 1.00 87.00 90 ILE A N 1
ATOM 747 C CA . ILE A 1 90 ? 12.763 -6.873 9.429 1.00 87.00 90 ILE A CA 1
ATOM 748 C C . ILE A 1 90 ? 11.423 -6.701 8.707 1.00 87.00 90 ILE A C 1
ATOM 750 O O . ILE A 1 90 ? 10.633 -5.823 9.075 1.00 87.00 90 ILE A O 1
ATOM 754 N N . LEU A 1 91 ? 11.163 -7.526 7.692 1.00 88.06 91 LEU A N 1
ATOM 755 C CA . LEU A 1 91 ? 9.931 -7.476 6.909 1.00 88.06 91 LEU A CA 1
ATOM 756 C C . LEU A 1 91 ? 8.712 -7.871 7.743 1.00 88.06 91 LEU A C 1
ATOM 758 O O . LEU A 1 91 ? 7.703 -7.165 7.710 1.00 88.06 91 LEU A O 1
ATOM 762 N N . GLU A 1 92 ? 8.810 -8.936 8.539 1.00 89.50 92 GLU A N 1
ATOM 763 C CA . GLU A 1 92 ? 7.712 -9.385 9.396 1.00 89.50 92 GLU A CA 1
ATOM 764 C C . GLU A 1 92 ? 7.406 -8.353 10.487 1.00 89.50 92 GLU A C 1
ATOM 766 O O . GLU A 1 92 ? 6.244 -8.034 10.750 1.00 89.50 92 GLU A O 1
ATOM 771 N N . LYS A 1 93 ? 8.433 -7.729 11.074 1.00 90.06 93 LYS A N 1
ATOM 772 C CA . LYS A 1 93 ? 8.231 -6.613 12.004 1.00 90.06 93 LYS A CA 1
ATOM 773 C C . LYS A 1 93 ? 7.531 -5.431 11.330 1.00 90.06 93 LYS A C 1
ATOM 775 O O . LYS A 1 93 ? 6.557 -4.909 11.868 1.00 90.06 93 LYS A O 1
ATOM 780 N N . ALA A 1 94 ? 8.002 -5.015 10.156 1.00 88.50 94 ALA A N 1
ATOM 781 C CA . ALA A 1 94 ? 7.415 -3.906 9.407 1.00 88.50 94 ALA A CA 1
ATOM 782 C C . ALA A 1 94 ? 5.952 -4.176 9.018 1.00 88.50 94 ALA A C 1
ATOM 784 O O . ALA A 1 94 ? 5.121 -3.271 9.084 1.00 88.50 94 ALA A O 1
ATOM 785 N N . LYS A 1 95 ? 5.627 -5.421 8.663 1.00 89.75 95 LYS A N 1
ATOM 786 C CA . LYS A 1 95 ? 4.260 -5.863 8.388 1.00 89.75 95 LYS A CA 1
ATOM 787 C C . LYS A 1 95 ? 3.376 -5.745 9.626 1.00 89.75 95 LYS A C 1
ATOM 789 O O . LYS A 1 95 ? 2.328 -5.117 9.543 1.00 89.75 95 LYS A O 1
ATOM 794 N N . ASN A 1 96 ? 3.811 -6.272 10.769 1.00 90.56 96 ASN A N 1
ATOM 795 C CA . ASN A 1 96 ? 3.037 -6.200 12.012 1.00 90.56 96 ASN A CA 1
ATOM 796 C C . ASN A 1 96 ? 2.775 -4.751 12.457 1.00 90.56 96 ASN A C 1
ATOM 798 O O . ASN A 1 96 ? 1.648 -4.413 12.812 1.00 90.56 96 ASN A O 1
ATOM 802 N N . GLU A 1 97 ? 3.779 -3.873 12.370 1.00 90.62 97 GLU A N 1
ATOM 803 C CA . GLU A 1 97 ? 3.594 -2.447 12.669 1.00 90.62 97 GLU A CA 1
ATOM 804 C C . GLU A 1 97 ? 2.613 -1.768 11.690 1.00 90.62 97 GLU A C 1
ATOM 806 O O . GLU A 1 97 ? 1.811 -0.923 12.096 1.00 90.62 97 GLU A O 1
ATOM 811 N N . LEU A 1 98 ? 2.648 -2.135 10.402 1.00 89.44 98 LEU A N 1
ATOM 812 C CA . LEU A 1 98 ? 1.693 -1.630 9.416 1.00 89.44 98 LEU A CA 1
ATOM 813 C C . LEU A 1 98 ? 0.263 -2.093 9.731 1.00 89.44 98 LEU A C 1
ATOM 815 O O . LEU A 1 98 ? -0.649 -1.272 9.662 1.00 89.44 98 LEU A O 1
ATOM 819 N N . GLU A 1 99 ? 0.065 -3.369 10.076 1.00 89.56 99 GLU A N 1
ATOM 820 C CA . GLU A 1 99 ? -1.248 -3.906 10.463 1.00 89.56 99 GLU A CA 1
ATOM 821 C C . GLU A 1 99 ? -1.820 -3.170 11.678 1.00 89.56 99 GLU A C 1
ATOM 823 O O . GLU A 1 99 ? -2.995 -2.801 11.693 1.00 89.56 99 GLU A O 1
ATOM 828 N N . GLU A 1 100 ? -0.986 -2.880 12.679 1.00 88.38 100 GLU A N 1
ATOM 829 C CA . GLU A 1 100 ? -1.395 -2.088 13.839 1.00 88.38 100 GLU A CA 1
ATOM 830 C C . GLU A 1 100 ? -1.808 -0.665 13.431 1.00 88.38 100 GLU A C 1
ATOM 832 O O . GLU A 1 100 ? -2.876 -0.185 13.831 1.00 88.38 100 GLU A O 1
ATOM 837 N N . LEU A 1 101 ? -1.006 -0.012 12.581 1.00 86.31 101 LEU A N 1
ATOM 838 C CA . LEU A 1 101 ? -1.242 1.353 12.105 1.00 86.31 101 LEU A CA 1
ATOM 839 C C . LEU A 1 101 ? -2.583 1.497 11.373 1.00 86.31 101 LEU A C 1
ATOM 841 O O . LEU A 1 101 ? -3.269 2.509 11.533 1.00 86.31 101 LEU A O 1
ATOM 845 N N . ILE A 1 102 ? -2.964 0.493 10.582 1.00 87.25 102 ILE A N 1
ATOM 846 C CA . ILE A 1 102 ? -4.207 0.514 9.802 1.00 87.25 102 ILE A CA 1
ATOM 847 C C . ILE A 1 102 ? -5.341 -0.287 10.449 1.00 87.25 102 ILE A C 1
ATOM 849 O O . ILE A 1 102 ? -6.407 -0.407 9.856 1.00 87.25 102 ILE A O 1
ATOM 853 N N . SER A 1 103 ? -5.166 -0.796 11.669 1.00 87.75 103 SER A N 1
ATOM 854 C CA . SER A 1 103 ? -6.147 -1.655 12.356 1.00 87.75 103 SER A CA 1
ATOM 855 C C . SER A 1 103 ? -7.556 -1.052 12.476 1.00 87.75 103 SER A C 1
ATOM 857 O O . SER A 1 103 ? -8.542 -1.771 12.631 1.00 87.75 103 SER A O 1
ATOM 859 N N . CYS A 1 104 ? -7.675 0.276 12.388 1.00 87.69 104 CYS A N 1
ATOM 860 C CA . CYS A 1 104 ? -8.949 0.994 12.415 1.00 87.69 104 CYS A CA 1
ATOM 861 C C . CYS A 1 104 ? -9.601 1.208 11.031 1.00 87.69 104 CYS A C 1
ATOM 863 O O . CYS A 1 104 ? -10.668 1.822 10.947 1.00 87.69 104 CYS A O 1
ATOM 865 N N . PHE A 1 105 ? -8.996 0.707 9.951 1.00 92.19 105 PHE A N 1
ATOM 866 C CA . PHE A 1 105 ? -9.445 0.889 8.567 1.00 92.19 105 PHE A CA 1
ATOM 867 C C . PHE A 1 105 ? -10.405 -0.234 8.156 1.00 92.19 105 PHE A C 1
ATOM 869 O O . PHE A 1 105 ? -10.157 -1.025 7.247 1.00 92.19 105 PHE A O 1
ATOM 876 N N . TYR A 1 106 ? -11.531 -0.316 8.865 1.00 93.06 106 TYR A N 1
ATOM 877 C CA . TYR A 1 106 ? -12.499 -1.402 8.705 1.00 93.06 106 TYR A CA 1
ATOM 878 C C . TYR A 1 106 ? -13.141 -1.466 7.314 1.00 93.06 106 TYR A C 1
ATOM 880 O O . TYR A 1 106 ? -13.458 -2.557 6.844 1.00 93.06 106 TYR A O 1
ATOM 888 N N . SER A 1 107 ? -13.370 -0.323 6.656 1.00 93.81 107 SER A N 1
ATOM 889 C CA . SER A 1 107 ? -13.959 -0.316 5.309 1.00 93.81 107 SER A CA 1
ATOM 890 C C . SER A 1 107 ? -12.963 -0.869 4.301 1.00 93.81 107 SER A C 1
ATOM 892 O O . SER A 1 107 ? -13.347 -1.629 3.415 1.00 93.81 107 SER A O 1
ATOM 894 N N . PHE A 1 108 ? -11.695 -0.484 4.443 1.00 93.50 108 PHE A N 1
ATOM 895 C CA . PHE A 1 108 ? -10.616 -0.948 3.585 1.00 93.50 108 PHE A CA 1
ATOM 896 C C . PHE A 1 108 ? -10.368 -2.453 3.738 1.00 93.50 108 PHE A C 1
ATOM 898 O O . PHE A 1 108 ? -10.351 -3.159 2.734 1.00 93.50 108 PHE A O 1
ATOM 905 N N . GLU A 1 109 ? -10.276 -2.962 4.969 1.00 91.69 109 GLU A N 1
ATOM 906 C CA . GLU A 1 109 ? -10.118 -4.402 5.231 1.00 91.69 109 GLU A CA 1
ATOM 907 C C . GLU A 1 109 ? -11.301 -5.223 4.688 1.00 91.69 109 GLU A C 1
ATOM 909 O O . GLU A 1 109 ? -11.117 -6.266 4.059 1.00 91.69 109 GLU A O 1
ATOM 914 N N . PHE A 1 110 ? -12.530 -4.718 4.828 1.00 92.38 110 PHE A N 1
ATOM 915 C CA . PHE A 1 110 ? -13.706 -5.356 4.232 1.00 92.38 110 PHE A CA 1
ATOM 916 C C . PHE A 1 110 ? -13.644 -5.390 2.693 1.00 92.38 110 PHE A C 1
ATOM 918 O O . PHE A 1 110 ? -13.977 -6.402 2.066 1.00 92.38 110 PHE A O 1
ATOM 925 N N . ALA A 1 111 ? -13.200 -4.296 2.069 1.00 92.25 111 ALA A N 1
ATOM 926 C CA . ALA A 1 111 ? -13.034 -4.221 0.620 1.00 92.25 111 ALA A CA 1
ATOM 927 C C . ALA A 1 111 ? -11.920 -5.162 0.118 1.00 92.25 111 ALA A C 1
ATOM 929 O O . ALA A 1 111 ? -12.102 -5.813 -0.910 1.00 92.25 111 ALA A O 1
ATOM 930 N N . LEU A 1 112 ? -10.817 -5.306 0.865 1.00 90.00 112 LEU A N 1
ATOM 931 C CA . LEU A 1 112 ? -9.735 -6.255 0.564 1.00 90.00 112 LEU A CA 1
ATOM 932 C C . LEU A 1 112 ? -10.236 -7.701 0.526 1.00 90.00 112 LEU A C 1
ATOM 934 O O . LEU A 1 112 ? -9.970 -8.418 -0.443 1.00 90.00 112 LEU A O 1
ATOM 938 N N . GLN A 1 113 ? -11.016 -8.108 1.528 1.00 88.56 113 GLN A N 1
ATOM 939 C CA . GLN A 1 113 ? -11.602 -9.451 1.586 1.00 88.56 113 GLN A CA 1
ATOM 940 C C . GLN A 1 113 ? -12.580 -9.694 0.434 1.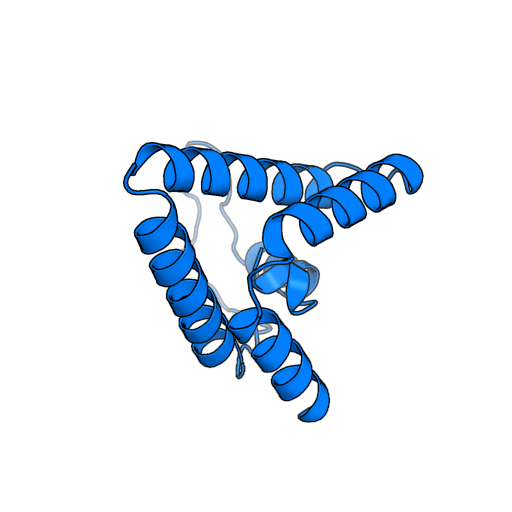00 88.56 113 GLN A C 1
ATOM 942 O O . GLN A 1 113 ? -12.555 -10.754 -0.189 1.00 88.56 113 GLN A O 1
ATOM 947 N N . SER A 1 114 ? -13.403 -8.694 0.110 1.00 84.81 114 SER A N 1
ATOM 948 C CA . SER A 1 114 ? -14.371 -8.782 -0.989 1.00 84.81 114 SER A CA 1
ATOM 949 C C . SER A 1 114 ? -13.671 -8.927 -2.342 1.00 84.81 114 SER A C 1
ATOM 951 O O . SER A 1 114 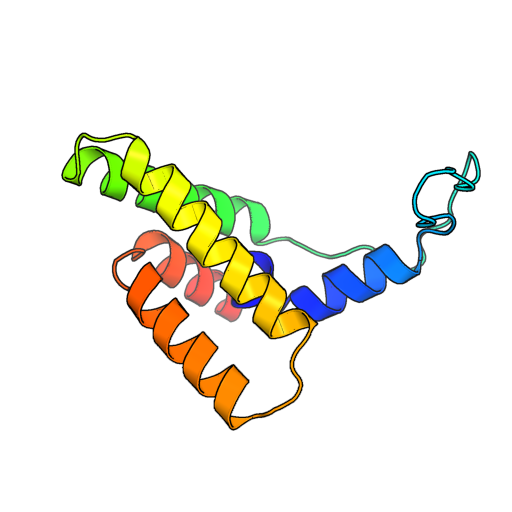? -14.026 -9.803 -3.120 1.00 84.81 114 SER A O 1
ATOM 953 N N . SER A 1 115 ? -12.612 -8.146 -2.578 1.00 78.50 115 SER A N 1
ATOM 954 C CA . SER A 1 115 ? -11.823 -8.214 -3.815 1.00 78.50 115 SER A CA 1
ATOM 955 C C . SER A 1 115 ? -10.980 -9.486 -3.957 1.00 78.50 115 SER A C 1
ATOM 957 O O . SER A 1 115 ? -10.646 -9.877 -5.071 1.00 78.50 115 SER A O 1
ATOM 959 N N . SER A 1 116 ? -10.639 -10.144 -2.843 1.00 66.62 116 SER A N 1
ATOM 960 C CA . SER A 1 116 ? -9.915 -11.423 -2.861 1.00 66.62 116 SER A CA 1
ATOM 961 C C . SER A 1 116 ? -10.827 -12.614 -3.161 1.00 66.62 116 SER A C 1
ATOM 963 O O . SER A 1 116 ? -10.344 -13.617 -3.669 1.00 66.62 116 SER A O 1
ATOM 965 N N . ASN A 1 117 ? -12.132 -12.506 -2.881 1.00 58.31 117 ASN A N 1
ATOM 966 C CA . ASN A 1 117 ? -13.123 -13.553 -3.165 1.00 58.31 117 ASN A CA 1
ATOM 967 C C . ASN A 1 117 ? -13.640 -13.535 -4.618 1.00 58.31 117 ASN A C 1
ATOM 969 O O . ASN A 1 117 ? -14.401 -14.420 -5.000 1.00 58.31 117 ASN A O 1
ATOM 973 N N . GLU A 1 118 ? -13.271 -12.522 -5.408 1.00 53.19 118 GLU A N 1
ATOM 974 C CA . GLU A 1 118 ? -13.619 -12.395 -6.832 1.00 53.19 118 GLU A CA 1
ATOM 975 C C . GLU A 1 118 ? -12.528 -12.943 -7.778 1.00 53.19 118 GLU A C 1
ATOM 977 O O . GLU A 1 118 ? -12.732 -12.949 -8.992 1.00 53.19 118 GLU A O 1
ATOM 982 N N . LYS A 1 119 ? -11.388 -13.406 -7.239 1.00 46.81 119 LYS A N 1
ATOM 983 C CA . LYS A 1 119 ? -10.323 -14.116 -7.974 1.00 46.81 119 LYS A CA 1
ATOM 984 C C . LYS A 1 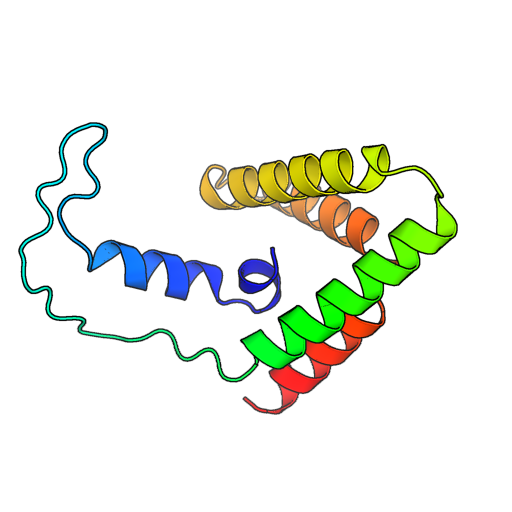119 ? -10.508 -15.628 -7.886 1.00 46.81 119 LYS A C 1
ATOM 986 O O . LYS A 1 119 ? -10.234 -16.295 -8.908 1.00 46.81 119 LYS A O 1
#

Foldseek 3Di:
DLCVLLVNVVVVVVQVVQFPQPDPPDRPGDPDGDGPDDRDCVLPVQLVVLQVVLVVVVCVVPVDPVVVVVLVVLVVVLVVCVVPDPDPVSNVVSVVVVCVSCVSSVSNVVSSVVVVVVD

Sequence (119 aa):
MILYKAGLLDEWERFWEQIPGQAYRMDYTPAIVSIQKEIEIPSIQLLSEAFAKDLIRLNAKHKSSENIIELNDKLDRYITRFSIYTDEEILEKAKNELEELISCFYSFEFALQSSSNEK